Protein 9JM2 (pdb70)

Sequence (134 aa):
MGEFEKRAKELIERAKKLNTPAAKVIEEALKLIEAYKEAKKKGDALQQALLEESLAQAEEMLRRLEHHGEFEKRAKELIERAKKLNTPAAKVIEEALKLIEAYKEAKKKGDALQQALLEESLAQAEEMLRRLEH

Radius of gyration: 14.37 Å; Cα contacts (8 Å, |Δi|>4): 108; chains: 2; bounding box: 39×38×32 Å

Solvent-accessible surface area: 7844 Å² total

Structure (mmCIF, N/CA/C/O backbone):
data_9JM2
#
_entry.id   9JM2
#
_cell.length_a   44.940
_cell.length_b   50.664
_cell.length_c   63.923
_cell.angle_alpha   90.00
_cell.angle_beta   90.00
_cell.angle_gamma   90.00
#
_symmetry.space_group_name_H-M   'P 21 21 21'
#
loop_
_entity.id
_entity.type
_entity.pdbx_description
1 polymer LRO-C2-35
2 water water
#
loop_
_atom_site.group_PDB
_atom_site.id
_atom_site.type_symbol
_atom_site.label_atom_id
_atom_site.label_alt_id
_atom_site.label_comp_id
_atom_site.label_asym_id
_atom_site.label_entity_id
_atom_site.label_seq_id
_atom_site.pdbx_PDB_ins_code
_atom_site.Cartn_x
_atom_site.Cartn_y
_atom_site.Cartn_z
_atom_site.occupancy
_atom_site.B_iso_or_equiv
_atom_site.auth_seq_id
_atom_site.auth_comp_id
_atom_site.auth_asym_id
_atom_site.auth_atom_id
_atom_site.pdbx_PDB_model_num
ATOM 1 N N . MET A 1 1 ? 31.017 -9.820 -5.682 1.00 35.74 1 MET B N 1
ATOM 2 C CA . MET A 1 1 ? 29.656 -9.296 -5.711 1.00 34.65 1 MET B CA 1
ATOM 3 C C . MET A 1 1 ? 28.901 -9.719 -4.452 1.00 34.61 1 MET B C 1
ATOM 4 O O . MET A 1 1 ? 28.978 -10.876 -4.033 1.00 33.83 1 MET B O 1
ATOM 9 N N . GLY A 1 2 ? 28.165 -8.782 -3.856 1.00 32.96 2 GLY B N 1
ATOM 10 C CA . GLY A 1 2 ? 27.419 -9.092 -2.658 1.00 25.42 2 GLY B CA 1
ATOM 11 C C . GLY A 1 2 ? 26.276 -10.051 -2.915 1.00 29.71 2 GLY B C 1
ATOM 12 O O . GLY A 1 2 ? 25.825 -10.268 -4.046 1.00 29.12 2 GLY B O 1
ATOM 13 N N . GLU A 1 3 ? 25.769 -10.614 -1.820 1.00 24.51 3 GLU B N 1
ATOM 14 C CA . GLU A 1 3 ? 24.734 -11.633 -1.940 1.00 30.15 3 GLU B CA 1
ATOM 15 C C . GLU A 1 3 ? 23.383 -11.029 -2.318 1.00 30.43 3 GLU B C 1
ATOM 16 O O . GLU A 1 3 ? 22.598 -11.639 -3.068 1.00 24.35 3 GLU B O 1
ATOM 22 N N . PHE A 1 4 ? 23.143 -9.787 -1.897 1.00 25.39 4 PHE B N 1
ATOM 23 C CA . PHE A 1 4 ? 21.921 -9.095 -2.290 1.00 26.73 4 PHE B CA 1
ATOM 24 C C . PHE A 1 4 ? 21.861 -8.911 -3.798 1.00 19.56 4 PHE B C 1
ATOM 25 O O . PHE A 1 4 ? 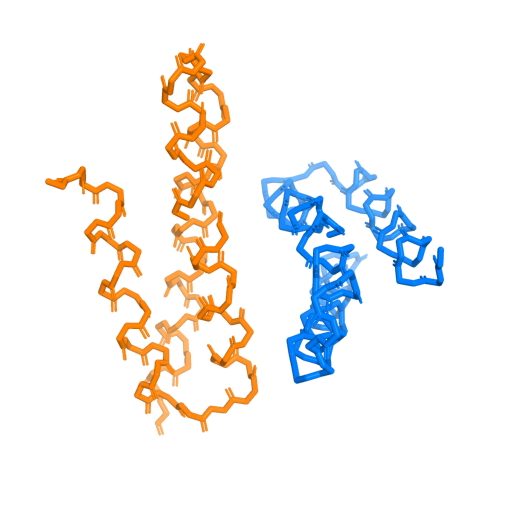20.862 -9.267 -4.436 1.00 21.27 4 PHE B O 1
ATOM 33 N N . GLU A 1 5 ? 22.918 -8.332 -4.377 1.00 22.74 5 GLU B N 1
ATOM 34 C CA . GLU A 1 5 ? 22.968 -8.157 -5.823 1.00 21.48 5 GLU B CA 1
ATOM 35 C C . GLU A 1 5 ? 22.794 -9.487 -6.546 1.00 24.89 5 GLU B C 1
ATOM 36 O O . GLU A 1 5 ? 22.129 -9.541 -7.582 1.00 19.11 5 GLU B O 1
ATOM 42 N N . LYS A 1 6 ? 23.365 -10.578 -6.011 1.00 21.26 6 LYS B N 1
ATOM 43 C CA . LYS A 1 6 ? 23.244 -11.862 -6.702 1.00 25.40 6 LYS B CA 1
ATOM 44 C C . LYS A 1 6 ? 21.788 -12.319 -6.753 1.00 24.33 6 LYS B C 1
ATOM 45 O O . LYS A 1 6 ? 21.312 -12.754 -7.804 1.00 21.94 6 LYS B O 1
ATOM 51 N N . ARG A 1 7 ? 21.080 -12.206 -5.625 1.00 24.64 7 ARG B N 1
ATOM 52 C CA . ARG A 1 7 ? 19.639 -12.467 -5.514 1.00 27.54 7 ARG B CA 1
ATOM 53 C C . ARG A 1 7 ? 18.833 -11.579 -6.478 1.00 23.92 7 ARG B C 1
ATOM 54 O O . ARG A 1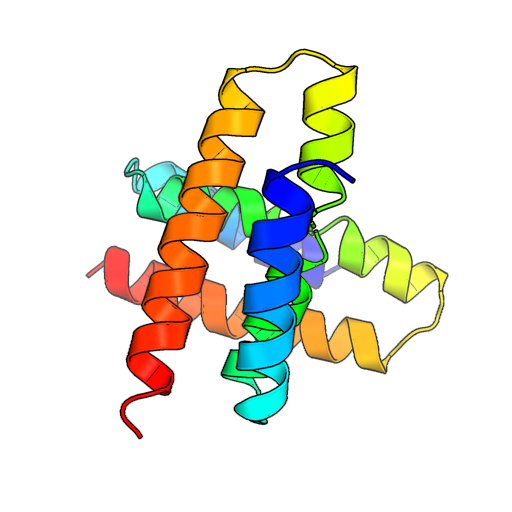 7 ? 17.979 -12.071 -7.239 1.00 21.62 7 ARG B O 1
ATOM 62 N N . ALA A 1 8 ? 19.168 -10.280 -6.540 1.00 19.06 8 ALA B N 1
ATOM 63 C CA . ALA A 1 8 ? 18.451 -9.356 -7.431 1.00 15.96 8 ALA B CA 1
ATOM 64 C C . ALA A 1 8 ? 18.710 -9.669 -8.912 1.00 22.17 8 ALA B C 1
ATOM 65 O O . ALA A 1 8 ? 17.804 -9.570 -9.743 1.00 20.83 8 ALA B O 1
ATOM 67 N N . LYS A 1 9 ? 19.938 -10.065 -9.256 1.00 20.40 9 LYS B N 1
ATOM 68 C CA . LYS A 1 9 ? 20.269 -10.378 -10.639 1.00 25.39 9 LYS B CA 1
ATOM 69 C C . LYS A 1 9 ? 19.532 -11.620 -11.126 1.00 25.94 9 LYS B C 1
ATOM 70 O O . LYS A 1 9 ? 19.031 -11.635 -12.263 1.00 21.68 9 LYS B O 1
ATOM 76 N N . GLU A 1 10 ? 19.446 -12.667 -10.282 1.00 25.35 10 GLU B N 1
ATOM 77 C CA . GLU A 1 10 ? 18.619 -13.825 -10.650 1.00 27.95 10 GLU B CA 1
ATOM 78 C C . GLU A 1 10 ? 17.162 -13.426 -10.863 1.00 27.45 10 GLU B C 1
ATOM 79 O O . GLU A 1 10 ? 16.498 -13.900 -11.804 1.00 24.27 10 GLU B O 1
ATOM 85 N N . LEU A 1 11 ? 16.627 -12.579 -9.979 1.00 23.14 11 LEU B N 1
ATOM 86 C CA . LEU A 1 11 ? 15.243 -12.155 -10.176 1.00 22.07 11 LEU B CA 1
ATOM 87 C C . LEU A 1 11 ? 15.084 -11.332 -11.453 1.00 20.32 11 LEU B C 1
ATOM 88 O O . LEU A 1 11 ? 14.038 -11.412 -12.117 1.00 21.34 11 LEU B O 1
ATOM 93 N N . ILE A 1 12 ? 16.106 -10.546 -11.815 1.00 17.92 12 ILE B N 1
ATOM 94 C CA . ILE A 1 12 ? 16.069 -9.753 -13.043 1.00 21.21 12 ILE B CA 1
ATOM 95 C C . ILE A 1 12 ? 16.031 -10.665 -14.270 1.00 27.46 12 ILE B C 1
ATOM 96 O O . ILE A 1 12 ? 15.311 -10.394 -15.240 1.00 24.41 12 ILE B O 1
ATOM 101 N N . GLU A 1 13 ? 16.799 -11.760 -14.245 1.00 27.76 13 GLU B N 1
ATOM 102 C CA . GLU A 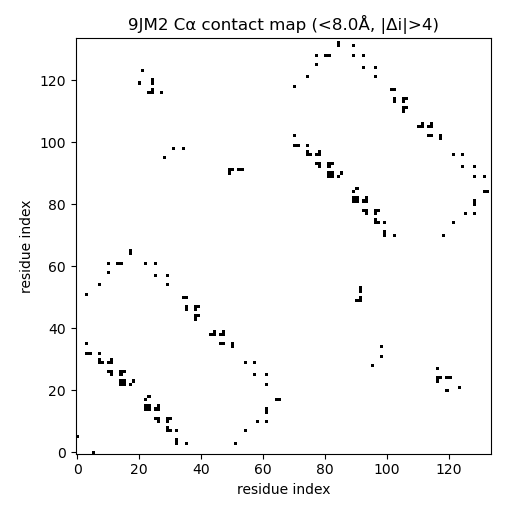1 13 ? 16.766 -12.707 -15.366 1.00 28.41 13 GLU B CA 1
ATOM 103 C C . GLU A 1 13 ? 15.392 -13.367 -15.492 1.00 28.61 13 GLU B C 1
ATOM 104 O O . GLU A 1 13 ? 14.859 -13.535 -16.602 1.00 31.89 13 GLU B O 1
ATOM 110 N N . ARG A 1 14 ? 14.788 -13.739 -14.363 1.00 26.61 14 ARG B N 1
ATOM 111 C CA . ARG A 1 14 ? 13.449 -14.316 -14.453 1.00 32.07 14 ARG B CA 1
ATOM 112 C C . ARG A 1 14 ? 12.435 -13.306 -14.998 1.00 37.15 14 ARG B C 1
ATOM 113 O O . ARG A 1 14 ? 11.613 -13.633 -15.881 1.00 34.53 14 ARG B O 1
ATOM 121 N N . ALA A 1 15 ? 12.519 -12.054 -14.539 1.00 30.11 15 ALA B N 1
ATOM 122 C CA . ALA A 1 15 ? 11.592 -11.044 -15.031 1.00 29.91 15 ALA B CA 1
ATOM 123 C C . ALA A 1 15 ? 11.766 -10.830 -16.528 1.00 28.95 15 ALA B C 1
ATOM 124 O O . ALA A 1 15 ? 10.776 -10.661 -17.251 1.00 32.21 15 ALA B O 1
ATOM 126 N N . LYS A 1 16 ? 13.016 -10.812 -17.008 1.00 28.73 16 LYS B N 1
ATOM 127 C CA . LYS A 1 16 ? 13.238 -10.672 -18.441 1.00 34.51 16 LYS B CA 1
ATOM 128 C C . LYS A 1 16 ? 12.624 -11.837 -19.197 1.00 33.65 16 LYS B C 1
ATOM 129 O O . LYS A 1 16 ? 12.134 -11.663 -20.317 1.00 34.94 16 LYS B O 1
ATOM 135 N N . LYS A 1 17 ? 12.654 -13.032 -18.604 1.00 34.07 17 LYS B N 1
ATOM 136 C CA . LYS A 1 17 ? 12.026 -14.171 -19.262 1.00 39.92 17 LYS B CA 1
ATOM 137 C C . LYS A 1 17 ? 10.514 -13.993 -19.357 1.00 41.91 17 LYS B C 1
ATOM 138 O O . LYS A 1 17 ? 9.897 -14.485 -20.307 1.00 44.15 17 LYS B O 1
ATOM 144 N N . LEU A 1 18 ? 9.903 -13.254 -18.426 1.00 36.78 18 LEU B N 1
ATOM 145 C CA . LEU A 1 18 ? 8.443 -13.161 -18.453 1.00 35.33 18 LEU B CA 1
ATOM 146 C C . LEU A 1 18 ? 7.929 -12.225 -19.552 1.00 43.51 18 LEU B C 1
ATOM 147 O O . LEU A 1 18 ? 6.812 -12.420 -20.051 1.00 39.36 18 LEU B O 1
ATOM 152 N N . ASN A 1 19 ? 8.704 -11.205 -19.920 1.00 43.90 19 ASN B N 1
ATOM 153 C CA . ASN A 1 19 ? 8.419 -10.324 -21.060 1.00 45.60 19 ASN B CA 1
ATOM 154 C C . ASN A 1 19 ? 6.975 -9.813 -21.096 1.00 47.56 19 ASN B C 1
ATOM 155 O O . ASN A 1 19 ? 6.253 -10.025 -22.065 1.00 50.22 19 ASN B O 1
ATOM 160 N N . THR A 1 20 ? 6.587 -9.098 -20.050 1.00 42.62 20 THR B N 1
ATOM 161 C CA . THR A 1 20 ? 5.345 -8.341 -19.961 1.00 37.16 20 THR B CA 1
ATOM 162 C C . THR A 1 20 ? 5.649 -7.064 -19.218 1.00 36.61 20 THR B C 1
ATOM 163 O O . THR A 1 20 ? 6.643 -6.977 -18.483 1.00 35.59 20 THR B O 1
ATOM 167 N N . PRO A 1 21 ? 4.815 -6.019 -19.393 1.00 36.99 21 PRO B N 1
ATOM 168 C CA . PRO A 1 21 ? 5.064 -4.758 -18.667 1.00 32.14 21 PRO B CA 1
ATOM 169 C C . PRO A 1 21 ? 5.152 -4.891 -17.155 1.00 29.21 21 PRO B C 1
ATOM 170 O O . PRO A 1 21 ? 5.924 -4.150 -16.538 1.00 29.65 21 PRO B O 1
ATOM 174 N N . ALA A 1 22 ? 4.402 -5.807 -16.532 1.00 31.33 22 ALA B N 1
ATOM 175 C CA . ALA A 1 22 ? 4.555 -6.007 -15.092 1.00 30.05 22 ALA B CA 1
ATOM 176 C C . ALA A 1 22 ? 5.929 -6.572 -14.765 1.00 29.39 22 ALA B C 1
ATOM 177 O O . ALA A 1 22 ? 6.579 -6.149 -13.798 1.00 29.13 22 ALA B O 1
ATOM 179 N N . ALA A 1 23 ? 6.399 -7.521 -15.572 1.00 26.66 23 ALA B N 1
ATOM 180 C CA . ALA A 1 23 ? 7.732 -8.067 -15.347 1.00 28.60 23 ALA B CA 1
ATOM 181 C C . ALA A 1 23 ? 8.808 -7.023 -15.618 1.00 25.04 23 ALA B C 1
ATOM 182 O O . ALA A 1 23 ? 9.838 -6.991 -14.936 1.00 19.19 23 ALA B O 1
ATOM 184 N N . LYS A 1 24 ? 8.597 -6.181 -16.624 1.00 22.34 24 LYS B N 1
ATOM 185 C CA . LYS A 1 24 ? 9.539 -5.100 -16.887 1.00 25.82 24 LYS B CA 1
ATOM 186 C C . LYS A 1 24 ? 9.561 -4.109 -15.734 1.00 21.27 24 LYS B C 1
ATOM 187 O O . LYS A 1 24 ? 10.615 -3.546 -15.410 1.00 21.22 24 LYS B O 1
ATOM 193 N N . VAL A 1 25 ? 8.395 -3.859 -15.123 1.00 20.18 25 VAL B N 1
ATOM 194 C CA . VAL A 1 25 ? 8.334 -2.966 -13.970 1.00 20.41 25 VAL B CA 1
ATOM 195 C C . VAL A 1 25 ? 9.120 -3.560 -12.809 1.00 19.65 25 VAL B C 1
ATOM 196 O O . VAL A 1 25 ? 9.904 -2.867 -12.142 1.00 17.66 25 VAL B O 1
ATOM 200 N N . ILE A 1 26 ? 8.962 -4.865 -12.586 1.00 20.45 26 ILE B N 1
ATOM 201 C CA . ILE A 1 26 ? 9.691 -5.539 -11.512 1.00 19.32 26 ILE B CA 1
ATOM 202 C C . ILE A 1 26 ? 11.195 -5.522 -11.771 1.00 19.62 26 ILE B C 1
ATOM 203 O O . ILE A 1 26 ? 12.004 -5.340 -10.841 1.00 16.11 26 ILE B O 1
ATOM 208 N N . GLU A 1 27 ? 11.593 -5.735 -13.030 1.00 16.69 27 GLU B N 1
ATOM 209 C CA . GLU A 1 27 ? 13.001 -5.673 -13.414 1.00 17.49 27 GLU B CA 1
ATOM 210 C C . GLU A 1 27 ? 13.596 -4.307 -13.093 1.00 16.68 27 GLU B C 1
ATOM 211 O O . GLU A 1 27 ? 14.720 -4.199 -12.566 1.00 16.64 27 GLU B O 1
ATOM 217 N N . GLU A 1 28 ? 12.872 -3.245 -13.453 1.00 14.81 28 GLU B N 1
ATOM 218 C CA . GLU A 1 28 ? 13.361 -1.904 -13.154 1.00 17.36 28 GLU B CA 1
ATOM 219 C C . GLU A 1 28 ? 13.491 -1.691 -11.651 1.00 16.78 28 GLU B C 1
ATOM 220 O O . GLU A 1 28 ? 14.506 -1.158 -11.179 1.00 18.20 28 GLU B O 1
ATOM 226 N N . ALA A 1 29 ? 12.477 -2.124 -10.884 1.00 14.35 29 ALA B N 1
ATOM 227 C CA . ALA A 1 29 ? 12.527 -1.980 -9.429 1.00 17.86 29 ALA B CA 1
ATOM 228 C C . ALA A 1 29 ? 13.746 -2.692 -8.841 1.00 12.81 29 ALA B C 1
ATOM 229 O O . ALA A 1 29 ? 14.439 -2.144 -7.974 1.00 13.54 29 ALA B O 1
ATOM 231 N N . LEU A 1 30 ? 14.058 -3.882 -9.346 1.00 13.83 30 LEU B N 1
ATOM 232 C CA . LEU A 1 30 ? 15.198 -4.648 -8.839 1.00 14.84 30 LEU B CA 1
ATOM 233 C C . LEU A 1 30 ? 16.518 -3.948 -9.131 1.00 15.21 30 LEU B C 1
ATOM 234 O O . LEU A 1 30 ? 17.418 -3.933 -8.277 1.00 13.13 30 LEU B O 1
ATOM 239 N N . LYS A 1 31 ? 16.666 -3.381 -10.339 1.00 11.84 31 LYS B N 1
ATOM 240 C CA . LYS A 1 31 ? 17.877 -2.602 -10.624 1.00 16.68 31 LYS B CA 1
ATOM 241 C C . LYS A 1 31 ? 18.029 -1.443 -9.642 1.00 15.77 31 LYS B C 1
ATOM 242 O O . LYS A 1 31 ? 19.129 -1.194 -9.102 1.00 15.26 31 LYS B O 1
ATOM 248 N N . LEU A 1 32 ? 16.927 -0.744 -9.369 1.00 14.46 32 LEU B N 1
ATOM 249 C CA . LEU A 1 32 ? 17.011 0.370 -8.411 1.00 13.64 32 LEU B CA 1
ATOM 250 C C . LEU A 1 32 ? 17.342 -0.135 -7.006 1.00 14.48 32 LEU B C 1
ATOM 251 O O . LEU A 1 32 ? 18.064 0.523 -6.246 1.00 18.06 32 LEU B O 1
ATOM 275 N N . ILE A 1 34 ? 19.189 -2.724 -6.221 1.00 10.78 34 ILE B N 1
ATOM 276 C CA . ILE A 1 34 ? 20.635 -3.034 -6.174 1.00 16.80 34 ILE B CA 1
ATOM 277 C C . ILE A 1 34 ? 21.428 -1.778 -5.835 1.00 17.10 34 ILE B C 1
ATOM 278 O O . ILE A 1 34 ? 22.309 -1.794 -4.937 1.00 18.31 34 ILE B O 1
ATOM 283 N N . GLU A 1 35 ? 21.130 -0.681 -6.547 1.00 14.31 35 GLU B N 1
ATOM 284 C CA . GLU A 1 35 ? 21.885 0.545 -6.245 1.00 17.41 35 GLU B CA 1
ATOM 285 C C . GLU A 1 35 ? 21.555 1.099 -4.852 1.00 16.27 35 GLU B C 1
ATOM 286 O O . GLU A 1 35 ? 22.447 1.587 -4.134 1.00 15.70 35 GLU B O 1
ATOM 292 N N . ALA A 1 36 ? 20.274 1.059 -4.462 1.00 13.93 36 ALA B N 1
ATOM 293 C CA . ALA A 1 36 ? 19.888 1.520 -3.133 1.00 15.88 36 ALA B CA 1
ATOM 294 C C . ALA A 1 36 ? 20.595 0.713 -2.047 1.00 19.20 36 ALA B C 1
ATOM 295 O O . ALA A 1 36 ? 20.992 1.258 -1.010 1.00 15.30 36 ALA B O 1
ATOM 297 N N . TYR A 1 37 ? 20.748 -0.588 -2.266 1.00 15.61 37 TYR B N 1
ATOM 298 C CA . TYR A 1 37 ? 21.329 -1.444 -1.244 1.00 16.41 37 TYR B CA 1
ATOM 299 C C . TYR A 1 37 ? 22.819 -1.185 -1.102 1.00 21.16 37 TYR B C 1
ATOM 300 O O . TYR A 1 37 ? 23.356 -1.216 0.015 1.00 18.03 37 TYR B O 1
ATOM 309 N N . LYS A 1 38 ? 23.505 -0.948 -2.226 1.00 18.63 38 LYS B N 1
ATOM 310 C CA . LYS A 1 38 ? 24.908 -0.545 -2.144 1.00 20.38 38 LYS B CA 1
ATOM 311 C C . LYS A 1 38 ? 25.065 0.746 -1.346 1.00 21.60 38 LYS B C 1
ATOM 312 O O . LYS A 1 38 ? 25.973 0.868 -0.504 1.00 23.61 38 LYS B O 1
ATOM 318 N N . GLU A 1 39 ? 24.186 1.723 -1.592 1.00 23.42 39 GLU B N 1
ATOM 319 C CA . GLU A 1 39 ? 24.251 2.973 -0.826 1.00 25.85 39 GLU B CA 1
ATOM 320 C C . GLU A 1 39 ? 23.994 2.735 0.664 1.00 29.23 39 GLU B C 1
ATOM 321 O O . GLU A 1 39 ? 24.716 3.262 1.525 1.00 25.21 39 GLU B O 1
ATOM 327 N N . ALA A 1 40 ? 22.978 1.923 0.984 1.00 21.11 40 ALA B N 1
ATOM 328 C CA . ALA A 1 40 ? 22.649 1.644 2.375 1.00 23.24 40 ALA B CA 1
ATOM 329 C C . ALA A 1 40 ? 23.797 0.942 3.079 1.00 28.28 40 ALA B C 1
ATOM 330 O O . ALA A 1 40 ? 24.105 1.247 4.237 1.00 28.39 40 ALA B O 1
ATOM 332 N N . LYS A 1 41 ? 24.452 0.012 2.379 1.00 23.95 41 LYS B N 1
ATOM 333 C CA . LYS A 1 41 ? 25.604 -0.688 2.925 1.00 28.75 41 LYS B CA 1
ATOM 334 C C . LYS A 1 41 ? 26.722 0.288 3.251 1.00 30.63 41 LYS B C 1
ATOM 335 O O . LYS A 1 41 ? 27.264 0.274 4.361 1.00 34.42 41 LYS B O 1
ATOM 341 N N . LYS A 1 42 ? 27.055 1.172 2.304 1.00 29.97 42 LYS B N 1
ATOM 342 C CA . LYS A 1 42 ? 28.074 2.180 2.584 1.00 34.76 42 LYS B CA 1
ATOM 343 C C . LYS A 1 42 ? 27.727 3.000 3.819 1.00 35.54 42 LYS B C 1
ATOM 344 O O . LYS A 1 42 ? 28.592 3.252 4.661 1.00 34.14 42 LYS B O 1
ATOM 350 N N . LYS A 1 43 ? 26.463 3.414 3.953 1.00 32.68 43 LYS B N 1
ATOM 351 C CA . LYS A 1 43 ? 26.069 4.192 5.122 1.00 35.35 43 LYS B CA 1
ATOM 352 C C . LYS A 1 43 ? 25.962 3.353 6.394 1.00 34.88 43 LYS B C 1
ATOM 353 O O . LYS A 1 43 ? 25.857 3.921 7.487 1.00 29.78 43 LYS B O 1
ATOM 359 N N . GLY A 1 44 ? 25.954 2.030 6.286 1.00 33.85 44 GLY B N 1
ATOM 360 C CA . GLY A 1 44 ? 25.737 1.214 7.464 1.00 32.26 44 GLY B CA 1
ATOM 361 C C . GLY A 1 44 ? 24.326 1.306 7.996 1.00 35.24 44 GLY B C 1
ATOM 362 O O . GLY A 1 44 ? 24.104 1.115 9.196 1.00 32.37 44 GLY B O 1
ATOM 363 N N . ASP A 1 45 ? 23.360 1.594 7.127 1.00 31.00 45 ASP B N 1
ATOM 364 C CA . ASP A 1 45 ? 21.958 1.749 7.508 1.00 25.28 45 ASP B CA 1
ATOM 365 C C . ASP A 1 45 ? 21.349 0.355 7.501 1.00 26.85 45 ASP B C 1
ATOM 366 O O . ASP A 1 45 ? 20.893 -0.144 6.467 1.00 24.25 45 ASP B O 1
ATOM 371 N N . ALA A 1 46 ? 21.352 -0.287 8.674 1.00 22.95 46 ALA B N 1
ATOM 372 C CA . ALA A 1 46 ? 20.815 -1.638 8.783 1.00 28.25 46 ALA B CA 1
ATOM 373 C C . ALA A 1 46 ? 19.317 -1.666 8.506 1.00 23.95 46 ALA B C 1
ATOM 374 O O . ALA A 1 46 ? 18.801 -2.629 7.923 1.00 26.07 46 ALA B O 1
ATOM 376 N N . LEU A 1 47 ? 18.603 -0.621 8.922 1.00 25.03 47 LEU B N 1
ATOM 377 C CA . LEU A 1 47 ? 17.158 -0.593 8.731 1.00 24.98 47 LEU B CA 1
ATOM 378 C C . LEU A 1 47 ? 16.800 -0.528 7.254 1.00 22.89 47 LEU B C 1
ATOM 379 O O . LEU A 1 47 ? 15.885 -1.232 6.802 1.00 20.73 47 LEU B O 1
ATOM 384 N N . GLN A 1 48 ? 17.505 0.315 6.490 1.00 18.58 48 GLN B N 1
ATOM 385 C CA . GLN A 1 48 ? 17.231 0.426 5.057 1.00 21.65 48 GLN B CA 1
ATOM 386 C C . GLN A 1 48 ? 17.631 -0.843 4.316 1.00 17.30 48 GLN B C 1
ATOM 387 O O . GLN A 1 48 ? 16.974 -1.245 3.343 1.00 17.26 48 GLN B O 1
ATOM 393 N N . GLN A 1 49 ? 18.716 -1.480 4.755 1.00 19.48 49 GLN B N 1
ATOM 394 C CA . GLN A 1 49 ? 19.071 -2.787 4.214 1.00 23.27 49 GLN B CA 1
ATOM 395 C C . GLN A 1 49 ? 17.949 -3.790 4.441 1.00 17.72 49 GLN B C 1
ATOM 396 O O . GLN A 1 49 ? 17.609 -4.558 3.541 1.00 15.98 49 GLN B O 1
ATOM 402 N N . ALA A 1 50 ? 17.361 -3.799 5.642 1.00 17.67 50 ALA B N 1
ATOM 403 C CA . ALA A 1 50 ? 16.255 -4.719 5.910 1.00 20.87 50 ALA B CA 1
ATOM 404 C C . ALA A 1 50 ? 15.031 -4.395 5.061 1.00 17.15 50 ALA B C 1
ATOM 405 O O . ALA A 1 50 ? 14.368 -5.302 4.543 1.00 14.83 50 ALA B O 1
ATOM 407 N N . LEU A 1 51 ? 14.699 -3.112 4.928 1.00 13.69 51 LEU B N 1
ATOM 408 C CA . LEU A 1 51 ? 13.597 -2.734 4.048 1.00 17.81 51 LEU B CA 1
ATOM 409 C C . LEU A 1 51 ? 13.835 -3.217 2.619 1.00 15.28 51 LEU B C 1
ATOM 410 O O . LEU A 1 51 ? 12.911 -3.687 1.947 1.00 15.67 51 LEU B O 1
ATOM 415 N N . LEU A 1 52 ? 15.065 -3.084 2.125 1.00 14.87 52 LEU B N 1
ATOM 416 C CA . LEU A 1 52 ? 15.334 -3.501 0.756 1.00 13.83 52 LEU B CA 1
ATOM 417 C C . LEU A 1 52 ? 15.354 -5.020 0.627 1.00 15.99 52 LEU B C 1
ATOM 418 O O . LEU A 1 52 ? 14.948 -5.564 -0.407 1.00 14.29 52 LEU B O 1
ATOM 423 N N . GLU A 1 53 ? 15.792 -5.721 1.676 1.00 16.03 53 GLU B N 1
A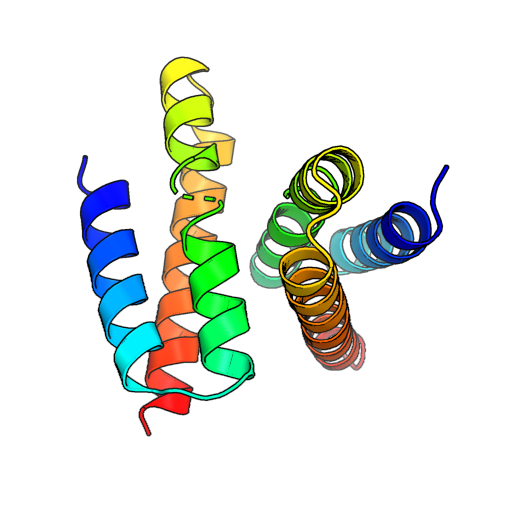TOM 424 C CA . GLU A 1 53 ? 15.733 -7.178 1.672 1.00 17.17 53 GLU B CA 1
ATOM 425 C C . GLU A 1 53 ? 14.283 -7.654 1.623 1.00 19.16 53 GLU B C 1
ATOM 426 O O . GLU A 1 53 ? 13.951 -8.624 0.924 1.00 18.11 53 GLU B O 1
ATOM 432 N N . GLU A 1 54 ? 13.391 -6.952 2.332 1.00 18.02 54 GLU B N 1
ATOM 433 C CA . GLU A 1 54 ? 11.964 -7.276 2.268 1.00 20.07 54 GLU B CA 1
ATOM 434 C C . GLU A 1 54 ? 11.362 -6.939 0.903 1.00 21.24 54 GLU B C 1
ATOM 435 O O . GLU A 1 54 ? 10.478 -7.656 0.411 1.00 17.04 54 GLU B O 1
ATOM 441 N N . SER A 1 55 ? 11.771 -5.811 0.310 1.00 17.64 55 SER B N 1
ATOM 442 C CA . SER A 1 55 ? 11.319 -5.483 -1.034 1.00 14.50 55 SER B CA 1
ATOM 443 C C . SER A 1 55 ? 11.707 -6.581 -2.020 1.00 15.70 55 SER B C 1
ATOM 444 O O . SER A 1 55 ? 10.903 -6.983 -2.863 1.00 19.16 55 SER B O 1
ATOM 447 N N . LEU A 1 56 ? 12.940 -7.070 -1.929 1.00 16.64 56 LEU B N 1
ATOM 448 C CA . LEU A 1 56 ? 13.387 -8.150 -2.800 1.00 19.86 56 LEU B CA 1
ATOM 449 C C . LEU A 1 56 ? 12.555 -9.416 -2.584 1.00 23.49 56 LEU B C 1
ATOM 450 O O . LEU A 1 56 ? 12.141 -10.070 -3.558 1.00 20.87 56 LEU B O 1
ATOM 455 N N . ALA A 1 57 ? 12.253 -9.745 -1.317 1.00 21.16 57 ALA B N 1
ATOM 456 C CA . ALA A 1 57 ? 11.381 -10.883 -1.012 1.00 21.37 57 ALA B CA 1
ATOM 457 C C . ALA A 1 57 ? 10.002 -10.730 -1.657 1.00 23.11 57 ALA B C 1
ATOM 458 O O . ALA A 1 57 ? 9.478 -11.668 -2.281 1.00 26.10 57 ALA B O 1
ATOM 460 N N . GLN A 1 58 ? 9.406 -9.540 -1.550 1.00 20.40 58 GLN B N 1
ATOM 461 C CA . GLN A 1 58 ? 8.070 -9.347 -2.115 1.00 25.42 58 GLN B CA 1
ATOM 462 C C . GLN A 1 58 ? 8.097 -9.317 -3.643 1.00 25.15 58 GLN B C 1
ATOM 463 O O . GLN A 1 58 ? 7.163 -9.802 -4.297 1.00 24.82 58 GLN B O 1
ATOM 469 N N . ALA A 1 59 ? 9.152 -8.751 -4.235 1.00 21.78 59 ALA B N 1
ATOM 470 C CA . ALA A 1 59 ? 9.271 -8.778 -5.689 1.00 21.10 59 ALA B CA 1
ATOM 471 C C . ALA A 1 59 ? 9.373 -10.212 -6.191 1.00 24.95 59 ALA B C 1
ATOM 472 O O . ALA A 1 59 ? 8.767 -10.573 -7.213 1.00 28.96 59 ALA B O 1
ATOM 474 N N . GLU A 1 60 ? 10.144 -11.039 -5.490 1.00 24.70 60 GLU B N 1
ATOM 475 C CA . GLU A 1 60 ? 10.278 -12.434 -5.877 1.00 25.31 60 GLU B CA 1
ATOM 476 C C . GLU A 1 60 ? 8.949 -13.160 -5.782 1.00 29.28 60 GLU B C 1
ATOM 477 O O . GLU A 1 60 ? 8.637 -13.996 -6.633 1.00 34.60 60 GLU B O 1
ATOM 483 N N . GLU A 1 61 ? 8.157 -12.873 -4.747 1.00 27.23 61 GLU B N 1
ATOM 484 C CA . GLU A 1 61 ? 6.848 -13.517 -4.669 1.00 30.19 61 GLU B CA 1
ATOM 485 C C . GLU A 1 61 ? 5.962 -13.113 -5.845 1.00 37.73 61 GLU B C 1
ATOM 486 O O . GLU A 1 61 ? 5.251 -13.951 -6.418 1.00 35.67 61 GLU B O 1
ATOM 492 N N . MET A 1 62 ? 6.003 -11.838 -6.238 1.00 27.98 62 MET B N 1
ATOM 493 C CA . MET A 1 62 ? 5.269 -11.429 -7.435 1.00 33.93 62 MET B CA 1
ATOM 494 C C . MET A 1 62 ? 5.748 -12.187 -8.676 1.00 34.57 62 MET B C 1
ATOM 495 O O . MET A 1 62 ? 4.939 -12.649 -9.495 1.00 40.02 62 MET B O 1
ATOM 500 N N . LEU A 1 63 ? 7.067 -12.294 -8.849 1.00 31.37 63 LEU B N 1
ATOM 501 C CA . LEU A 1 63 ? 7.614 -13.019 -9.996 1.00 30.88 63 LEU B CA 1
ATOM 502 C C . LEU A 1 63 ? 7.158 -14.474 -10.001 1.00 37.78 63 LEU B C 1
ATOM 503 O O . LEU A 1 63 ? 6.735 -15.003 -11.038 1.00 37.04 63 LEU B O 1
ATOM 508 N N . ARG A 1 64 ? 7.235 -15.133 -8.843 1.00 36.13 64 ARG B N 1
ATOM 509 C CA . ARG A 1 64 ? 6.733 -16.497 -8.703 1.00 39.81 64 ARG B CA 1
ATOM 510 C C . ARG A 1 64 ? 5.289 -16.588 -9.172 1.00 44.21 64 ARG B C 1
ATOM 511 O O . ARG A 1 64 ? 4.937 -17.461 -9.971 1.00 40.69 64 ARG B O 1
ATOM 519 N N . ARG A 1 65 ? 4.443 -15.673 -8.690 1.00 42.44 65 ARG B N 1
ATOM 520 C CA . ARG A 1 65 ? 3.043 -15.644 -9.100 1.00 40.48 65 ARG B CA 1
ATOM 521 C C . ARG A 1 65 ? 2.911 -15.601 -10.615 1.00 44.66 65 ARG B C 1
ATOM 522 O O . ARG A 1 65 ? 2.106 -16.331 -11.208 1.00 45.27 65 ARG B O 1
ATOM 530 N N . LEU A 1 66 ? 3.669 -14.718 -11.259 1.00 40.72 66 LEU B N 1
ATOM 531 C CA . LEU A 1 66 ? 3.612 -14.667 -12.717 1.00 39.64 66 LEU B CA 1
ATOM 532 C C . LEU A 1 66 ? 4.109 -15.965 -13.350 1.00 44.05 66 LEU B C 1
ATOM 533 O O . LEU A 1 66 ? 3.633 -16.357 -14.423 1.00 43.41 66 LEU B O 1
ATOM 538 N N . GLU A 1 67 ? 5.143 -16.565 -12.787 1.00 43.91 67 GLU B N 1
ATOM 539 C CA . GLU A 1 67 ? 5.765 -17.720 -13.420 1.00 42.96 67 GLU B CA 1
ATOM 540 C C . GLU A 1 67 ? 4.910 -18.994 -13.447 1.00 49.67 67 GLU B C 1
ATOM 541 O O . GLU A 1 67 ? 5.269 -19.951 -14.125 1.00 49.83 67 GLU B O 1
ATOM 547 N N . HIS A 1 68 ? 3.782 -19.009 -12.755 1.00 48.84 68 HIS B N 1
ATOM 548 C CA . HIS A 1 68 ? 2.896 -20.139 -12.850 1.00 52.16 68 HIS B CA 1
ATOM 549 C C . HIS A 1 68 ? 1.941 -19.790 -13.963 1.00 53.96 68 HIS B C 1
ATOM 550 O O . HIS A 1 68 ? 0.734 -19.897 -13.807 1.00 58.44 68 HIS B O 1
ATOM 552 N N . HIS A 1 69 ? 2.473 -19.336 -15.084 1.00 51.58 69 HIS B N 1
ATOM 553 C CA . HIS A 1 69 ? 1.646 -19.045 -16.240 1.00 48.62 69 HIS B CA 1
ATOM 554 C C . HIS A 1 69 ? 2.320 -19.645 -17.466 1.00 44.51 69 HIS B C 1
ATOM 555 O O . HIS A 1 69 ? 1.837 -19.501 -18.580 1.00 45.97 69 HIS B O 1
ATOM 558 N N . GLY B 1 2 ? 7.664 18.379 -11.433 1.00 42.69 2 GLY A N 1
ATOM 559 C CA . GLY B 1 2 ? 6.823 17.760 -12.427 1.00 39.06 2 GLY A CA 1
ATOM 560 C C . GLY B 1 2 ? 5.709 16.947 -11.875 1.00 36.15 2 GLY A C 1
ATOM 561 O O . GLY B 1 2 ? 5.729 16.593 -10.725 1.00 36.72 2 GLY A O 1
ATOM 562 N N . GLU B 1 3 ? 4.750 16.625 -12.716 1.00 45.00 3 GLU A N 1
ATOM 563 C CA . GLU B 1 3 ? 3.614 15.828 -12.293 1.00 34.79 3 GLU A CA 1
ATOM 564 C C . GLU B 1 3 ? 3.982 14.447 -11.762 1.00 42.27 3 GLU A C 1
ATOM 565 O O . GLU B 1 3 ? 3.325 13.937 -10.874 1.00 46.72 3 GLU A O 1
ATOM 567 N N . PHE B 1 4 ? 5.01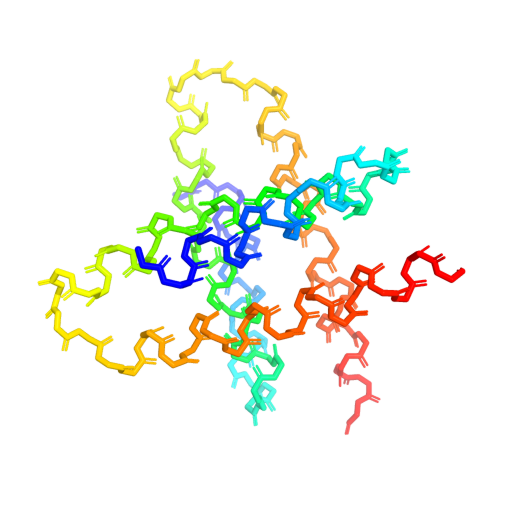1 13.837 -12.333 1.00 33.34 4 PHE A N 1
ATOM 568 C CA . PHE B 1 4 ? 5.447 12.547 -11.841 1.00 33.03 4 PHE A CA 1
ATOM 569 C C . PHE B 1 4 ? 5.776 12.650 -10.367 1.00 29.10 4 PHE A C 1
ATOM 570 O O . PHE B 1 4 ? 5.241 11.917 -9.557 1.00 29.07 4 PHE A O 1
ATOM 578 N N . GLU B 1 5 ? 6.656 13.567 -10.036 1.00 30.01 5 GLU A N 1
ATOM 579 C CA . GLU B 1 5 ? 7.093 13.638 -8.643 1.00 28.18 5 GLU A CA 1
ATOM 580 C C . GLU B 1 5 ? 5.911 13.911 -7.726 1.00 30.66 5 GLU A C 1
ATOM 581 O O . GLU B 1 5 ? 5.802 13.328 -6.642 1.00 30.06 5 GLU A O 1
ATOM 587 N N . LYS B 1 6 ? 4.994 14.767 -8.162 1.00 34.81 6 LYS A N 1
ATOM 588 C CA . LYS B 1 6 ? 3.865 15.119 -7.310 1.00 32.74 6 LYS A CA 1
ATOM 589 C C . LYS B 1 6 ? 2.898 13.952 -7.158 1.00 28.20 6 LYS A C 1
ATOM 590 O O . LYS B 1 6 ? 2.435 13.669 -6.044 1.00 28.73 6 LYS A O 1
ATOM 596 N N . ARG B 1 7 ? 2.573 13.263 -8.261 1.00 32.78 7 ARG A N 1
ATOM 597 C CA . ARG B 1 7 ? 1.719 12.084 -8.150 1.00 30.73 7 ARG A CA 1
ATOM 598 C C . ARG B 1 7 ? 2.378 11.012 -7.292 1.00 30.81 7 ARG A C 1
ATOM 599 O O . ARG B 1 7 ? 1.721 10.368 -6.460 1.00 32.49 7 ARG A O 1
ATOM 607 N N . ALA B 1 8 ? 3.683 10.811 -7.475 1.00 30.97 8 ALA A N 1
ATOM 608 C CA . ALA B 1 8 ? 4.401 9.822 -6.683 1.00 30.08 8 ALA A CA 1
ATOM 609 C C . ALA B 1 8 ? 4.385 10.195 -5.205 1.00 27.35 8 ALA A C 1
ATOM 610 O O . ALA B 1 8 ? 4.260 9.317 -4.343 1.00 26.48 8 ALA A O 1
ATOM 612 N N . LYS B 1 9 ? 4.466 11.492 -4.892 1.00 28.04 9 LYS A N 1
ATOM 613 C CA . LYS B 1 9 ? 4.403 11.927 -3.497 1.00 28.05 9 LYS A CA 1
ATOM 614 C C . LYS B 1 9 ? 3.012 11.729 -2.906 1.00 29.71 9 LYS A C 1
ATOM 615 O O . LYS B 1 9 ? 2.872 11.356 -1.735 1.00 31.78 9 LYS A O 1
ATOM 621 N N . GLU B 1 10 ? 1.969 11.990 -3.689 1.00 34.33 10 GLU A N 1
ATOM 622 C CA . GLU B 1 10 ? 0.625 11.645 -3.238 1.00 37.08 10 GLU A CA 1
ATOM 623 C C . GLU B 1 10 ? 0.525 10.158 -2.918 1.00 31.10 10 GLU A C 1
ATOM 624 O O . GLU B 1 10 ? -0.039 9.764 -1.886 1.00 35.19 10 GLU A O 1
ATOM 630 N N . LEU B 1 11 ? 1.099 9.320 -3.780 1.00 30.59 11 LEU A N 1
ATOM 631 C CA . LEU B 1 11 ? 1.088 7.883 -3.525 1.00 31.36 11 LEU A CA 1
ATOM 632 C C . LEU B 1 11 ? 1.881 7.542 -2.266 1.00 26.15 11 LEU A C 1
ATOM 633 O O . LEU B 1 11 ? 1.518 6.631 -1.517 1.00 31.04 11 LEU A O 1
ATOM 638 N N . ILE B 1 12 ? 2.971 8.265 -2.020 1.00 29.31 12 ILE A N 1
ATOM 639 C CA . ILE B 1 12 ? 3.774 8.028 -0.827 1.00 26.63 12 ILE A CA 1
ATOM 640 C C . ILE B 1 12 ? 2.973 8.371 0.422 1.00 34.21 12 ILE A C 1
ATOM 641 O O . ILE B 1 12 ? 3.062 7.684 1.445 1.00 32.31 12 ILE A O 1
ATOM 646 N N . GLU B 1 13 ? 2.191 9.444 0.366 1.00 35.32 13 GLU A N 1
ATOM 647 C CA . GLU B 1 13 ? 1.357 9.785 1.518 1.00 34.89 13 GLU A CA 1
ATOM 648 C C . GLU B 1 13 ? 0.291 8.722 1.754 1.00 33.08 13 GLU A C 1
ATOM 649 O O . GLU B 1 13 ? 0.051 8.309 2.899 1.00 36.07 13 GLU A O 1
ATOM 655 N N . ARG B 1 14 ? -0.308 8.221 0.670 1.00 34.14 14 ARG A N 1
ATOM 656 C CA . ARG B 1 14 ? -1.274 7.134 0.799 1.00 31.93 14 ARG A CA 1
ATOM 657 C C . ARG B 1 14 ? -0.630 5.889 1.401 1.00 37.38 14 ARG A C 1
ATOM 658 O O . ARG B 1 14 ? -1.237 5.215 2.238 1.00 37.45 14 ARG A O 1
ATOM 666 N N . ALA B 1 15 ? 0.598 5.560 0.984 1.00 34.76 15 ALA A N 1
ATOM 667 C CA . ALA B 1 15 ? 1.287 4.407 1.562 1.00 36.93 15 ALA A CA 1
ATOM 668 C C . ALA B 1 15 ? 1.605 4.635 3.036 1.00 35.88 15 ALA A C 1
ATOM 669 O O . ALA B 1 15 ? 1.490 3.712 3.852 1.00 34.03 15 ALA A O 1
ATOM 671 N N . LYS B 1 16 ? 2.021 5.856 3.386 1.00 39.48 16 LYS A N 1
ATOM 672 C CA . LYS B 1 16 ? 2.342 6.178 4.773 1.00 41.73 16 LYS A CA 1
ATOM 673 C C . LYS B 1 16 ? 1.132 5.988 5.675 1.00 39.23 16 LYS A C 1
ATOM 674 O O . LYS B 1 16 ? 1.265 5.535 6.816 1.00 42.88 16 LYS A O 1
ATOM 680 N N . LYS B 1 17 ? -0.061 6.308 5.170 1.00 42.73 17 LYS A N 1
ATOM 681 C CA . LYS B 1 17 ? -1.262 6.131 5.984 1.00 43.52 17 LYS A CA 1
ATOM 682 C C . LYS B 1 17 ? -1.567 4.666 6.284 1.00 45.01 17 LYS A C 1
ATOM 683 O O . LYS B 1 17 ? -2.232 4.379 7.286 1.00 43.65 17 LYS A O 1
ATOM 689 N N . LEU B 1 18 ? -1.100 3.738 5.448 1.00 43.70 18 LEU A N 1
ATOM 690 C CA . LEU B 1 18 ? -1.461 2.332 5.596 1.00 39.34 18 LEU A CA 1
ATOM 691 C C . LEU B 1 18 ? -0.681 1.623 6.697 1.00 43.27 18 LEU A C 1
ATOM 692 O O . LEU B 1 18 ? -1.211 0.695 7.322 1.00 43.63 18 LEU A O 1
ATOM 697 N N . ASN B 1 19 ? 0.563 2.028 6.943 1.00 44.37 19 ASN A N 1
ATOM 698 C CA . ASN B 1 19 ? 1.366 1.516 8.053 1.00 41.98 19 ASN A CA 1
ATOM 699 C C . ASN B 1 19 ? 1.381 -0.016 8.107 1.00 37.94 19 ASN A C 1
ATOM 700 O O . ASN B 1 19 ? 0.930 -0.634 9.074 1.00 44.20 19 ASN A O 1
ATOM 705 N N . THR B 1 20 ? 1.885 -0.628 7.040 1.00 35.35 20 THR A N 1
ATOM 706 C CA . THR B 1 20 ? 2.144 -2.059 6.976 1.00 32.33 20 THR A CA 1
ATOM 707 C C . THR B 1 20 ? 3.441 -2.291 6.208 1.00 32.50 20 THR A C 1
ATOM 708 O O . THR B 1 20 ? 3.881 -1.418 5.457 1.00 31.46 20 THR A O 1
ATOM 712 N N . PRO B 1 21 ? 4.076 -3.452 6.389 1.00 27.29 21 PRO A N 1
ATOM 713 C CA . PRO B 1 21 ? 5.323 -3.710 5.644 1.00 30.80 21 PRO A CA 1
ATOM 714 C C . PRO B 1 21 ? 5.174 -3.614 4.135 1.00 27.17 21 PRO A C 1
ATOM 715 O O . PRO B 1 21 ? 6.074 -3.101 3.460 1.00 22.71 21 PRO A O 1
ATOM 719 N N . ALA B 1 22 ? 4.049 -4.079 3.583 1.00 30.76 22 ALA A N 1
ATOM 720 C CA . ALA B 1 22 ? 3.843 -3.996 2.141 1.00 25.72 22 ALA A CA 1
ATOM 721 C C . ALA B 1 22 ? 3.754 -2.547 1.675 1.00 24.98 22 ALA A C 1
ATOM 722 O O . ALA B 1 22 ? 4.269 -2.191 0.599 1.00 24.51 22 ALA A O 1
ATOM 724 N N . ALA B 1 23 ? 3.094 -1.701 2.473 1.00 22.19 23 ALA A N 1
ATOM 725 C CA . ALA B 1 23 ? 3.005 -0.281 2.163 1.00 24.51 23 ALA A CA 1
ATOM 726 C C . ALA B 1 23 ? 4.356 0.413 2.323 1.00 21.99 23 ALA A C 1
ATOM 727 O O . ALA B 1 23 ? 4.663 1.336 1.565 1.00 18.28 23 ALA A O 1
ATOM 729 N N . LYS B 1 24 ? 5.168 0.001 3.313 1.00 21.43 24 LYS A N 1
ATOM 730 C CA . LYS B 1 24 ? 6.529 0.541 3.421 1.00 22.92 24 LYS A CA 1
ATOM 731 C C . LYS B 1 24 ? 7.368 0.171 2.198 1.00 19.13 24 LYS A C 1
ATOM 732 O O . LYS B 1 24 ? 8.181 0.975 1.713 1.00 18.19 24 LYS A O 1
ATOM 738 N N . VAL B 1 25 ? 7.198 -1.056 1.702 1.00 20.01 25 VAL A N 1
ATOM 739 C CA . VAL B 1 25 ? 7.928 -1.487 0.514 1.00 18.86 25 VAL A CA 1
ATOM 740 C C . VAL B 1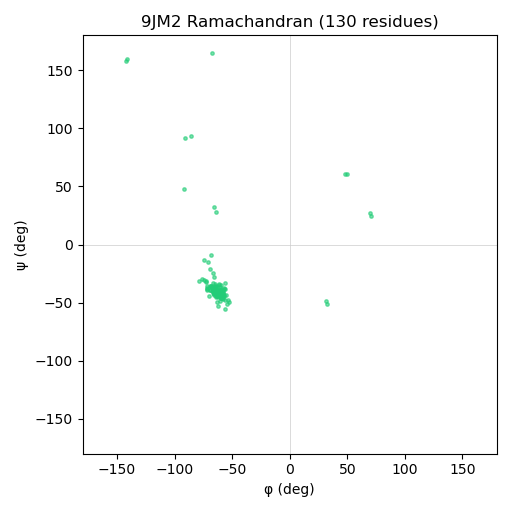 25 ? 7.535 -0.629 -0.685 1.00 20.62 25 VAL A C 1
ATOM 741 O O . VAL B 1 25 ? 8.395 -0.174 -1.455 1.00 17.68 25 VAL A O 1
ATOM 745 N N . ILE B 1 26 ? 6.233 -0.370 -0.844 1.00 22.04 26 ILE A N 1
ATOM 746 C CA . ILE B 1 26 ? 5.774 0.463 -1.959 1.00 18.16 26 ILE A CA 1
ATOM 747 C C . ILE B 1 26 ? 6.264 1.900 -1.806 1.00 17.25 26 ILE A C 1
ATOM 748 O O . ILE B 1 26 ? 6.659 2.546 -2.786 1.00 17.53 26 ILE A O 1
ATOM 753 N N . GLU B 1 27 ? 6.241 2.427 -0.579 1.00 17.93 27 GLU A N 1
ATOM 754 C CA . GLU B 1 27 ? 6.743 3.777 -0.338 1.00 19.16 27 GLU A CA 1
ATOM 755 C C . GLU B 1 27 ? 8.197 3.913 -0.771 1.00 15.85 27 GLU A C 1
ATOM 756 O O . GLU B 1 27 ? 8.568 4.884 -1.443 1.00 19.22 27 GLU A O 1
ATOM 762 N N . GLU B 1 28 ? 9.040 2.949 -0.378 1.00 18.94 28 GLU A N 1
ATOM 763 C CA . GLU B 1 28 ? 10.457 2.984 -0.747 1.00 19.00 28 GLU A CA 1
ATOM 764 C C . GLU B 1 28 ? 10.645 2.922 -2.259 1.00 18.40 28 GLU A C 1
ATOM 765 O O . GLU B 1 28 ? 11.453 3.675 -2.831 1.00 14.41 28 GLU A O 1
ATOM 771 N N . ALA B 1 29 ? 9.912 2.021 -2.923 1.00 17.20 29 ALA A N 1
ATOM 772 C CA . ALA B 1 29 ? 9.997 1.956 -4.381 1.00 15.75 29 ALA A CA 1
ATOM 773 C C . ALA B 1 29 ? 9.634 3.296 -5.007 1.00 13.34 29 ALA A C 1
ATOM 774 O O . ALA B 1 29 ? 10.271 3.741 -5.968 1.00 15.09 29 ALA A O 1
ATOM 776 N N . LEU B 1 30 ? 8.614 3.961 -4.465 1.00 15.29 30 LEU A N 1
ATOM 777 C CA . LEU B 1 30 ? 8.178 5.240 -5.026 1.00 16.93 30 LEU A CA 1
ATOM 778 C C . LEU B 1 30 ? 9.236 6.326 -4.863 1.00 15.89 30 LEU A C 1
ATOM 779 O O . LEU B 1 30 ? 9.431 7.149 -5.772 1.00 14.65 30 LEU A O 1
ATOM 784 N N . LYS B 1 31 ? 9.904 6.373 -3.699 1.00 14.86 31 LYS A N 1
ATOM 785 C CA . LYS B 1 31 ? 11.020 7.317 -3.525 1.00 17.29 31 LYS A CA 1
ATOM 786 C C . LYS B 1 31 ? 12.119 7.074 -4.569 1.00 17.47 31 LYS A C 1
ATOM 787 O O . LYS B 1 31 ? 12.646 8.022 -5.202 1.00 18.92 31 LYS A O 1
ATOM 793 N N . LEU B 1 32 ? 12.436 5.799 -4.804 1.00 16.93 32 LEU A N 1
ATOM 794 C CA . LEU B 1 32 ? 13.449 5.443 -5.792 1.00 12.66 32 LEU A CA 1
ATOM 795 C C . LEU B 1 32 ? 13.024 5.861 -7.207 1.00 15.86 32 LEU A C 1
ATOM 796 O O . LEU B 1 32 ? 13.846 6.319 -8.008 1.00 15.18 32 LEU A O 1
ATOM 820 N N . ILE B 1 34 ? 11.046 8.329 -7.994 1.00 14.91 34 ILE A N 1
ATOM 821 C CA . ILE B 1 34 ? 11.164 9.788 -8.100 1.00 21.26 34 ILE A CA 1
ATOM 822 C C . ILE B 1 34 ? 12.573 10.158 -8.552 1.00 19.90 34 ILE A C 1
ATOM 823 O O . ILE B 1 34 ? 12.771 10.912 -9.542 1.00 18.86 34 ILE A O 1
ATOM 828 N N . GLU B 1 35 ? 13.567 9.607 -7.846 1.00 18.12 35 GLU A N 1
ATOM 829 C CA . GLU B 1 35 ? 14.941 9.947 -8.221 1.00 19.18 35 GLU A CA 1
ATOM 830 C C . GLU B 1 35 ? 15.278 9.425 -9.621 1.00 19.57 35 GLU A C 1
ATOM 831 O O . GLU B 1 35 ? 15.914 10.132 -10.432 1.00 18.49 35 GLU A O 1
ATOM 837 N N . ALA B 1 36 ? 14.830 8.201 -9.933 1.00 13.37 36 ALA A N 1
ATOM 838 C CA . ALA B 1 36 ? 15.084 7.601 -11.248 1.00 18.16 36 ALA A CA 1
ATOM 839 C C . ALA B 1 36 ? 14.475 8.424 -12.373 1.00 17.22 36 ALA A C 1
ATOM 840 O O . ALA B 1 36 ? 15.072 8.560 -13.447 1.00 17.50 36 ALA A O 1
ATOM 842 N N . TYR B 1 37 ? 13.277 8.959 -12.147 1.00 15.58 37 TYR A N 1
ATOM 843 C CA . TYR B 1 37 ? 12.577 9.708 -13.185 1.00 20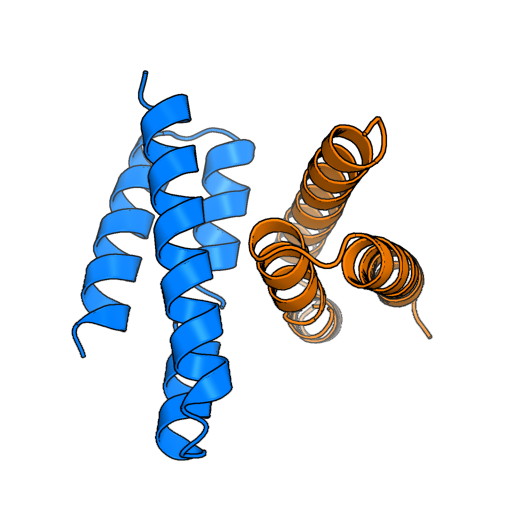.60 37 TYR A CA 1
ATOM 844 C C . TYR B 1 37 ? 13.248 11.055 -13.424 1.00 24.44 37 TYR A C 1
ATOM 845 O O . TYR B 1 37 ? 13.362 11.507 -14.573 1.00 24.86 37 TYR A O 1
ATOM 854 N N . LYS B 1 38 ? 13.708 11.711 -12.355 1.00 22.22 38 LYS A N 1
ATOM 855 C CA . LYS B 1 38 ? 14.490 12.924 -12.568 1.00 25.19 38 LYS A CA 1
ATOM 856 C C . LYS B 1 38 ? 15.729 12.632 -13.403 1.00 25.26 38 LYS A C 1
ATOM 857 O O . LYS B 1 38 ? 16.039 13.370 -14.354 1.00 27.33 38 LYS A O 1
ATOM 863 N N . GLU B 1 39 ? 16.442 11.547 -13.078 1.00 20.62 39 GLU A N 1
ATOM 864 C CA . GLU B 1 39 ? 17.632 11.217 -13.850 1.00 25.71 39 GLU A CA 1
ATOM 865 C C . GLU B 1 39 ? 17.286 10.933 -15.313 1.00 25.78 39 GLU A C 1
ATOM 866 O O . GLU B 1 39 ? 17.989 11.388 -16.216 1.00 26.31 39 GLU A O 1
ATOM 872 N N . ALA B 1 40 ? 16.204 10.191 -15.568 1.00 22.31 40 ALA A N 1
ATOM 873 C CA . ALA B 1 40 ? 15.845 9.871 -16.951 1.00 23.98 40 ALA A CA 1
ATOM 874 C C . ALA B 1 40 ? 15.466 11.127 -17.745 1.00 25.91 40 ALA A C 1
ATOM 875 O O . ALA B 1 40 ? 15.753 11.216 -18.946 1.00 25.60 40 ALA A O 1
ATOM 877 N N . LYS B 1 41 ? 14.770 12.075 -17.106 1.00 25.46 41 LYS A N 1
ATOM 878 C CA . LYS B 1 41 ? 14.429 13.338 -17.759 1.00 26.62 41 LYS A CA 1
ATOM 879 C C . LYS B 1 41 ? 15.687 14.125 -18.104 1.00 30.36 41 LYS A C 1
ATOM 880 O O . LYS B 1 41 ? 15.844 14.607 -19.230 1.00 28.56 41 LYS A O 1
ATOM 886 N N . LYS B 1 42 ? 16.593 14.282 -17.134 1.00 28.43 42 LYS A N 1
ATOM 887 C CA . LYS B 1 42 ? 17.886 14.892 -17.433 1.00 28.48 42 LYS A CA 1
ATOM 888 C C . LYS B 1 42 ? 18.620 14.119 -18.535 1.00 30.75 42 LYS A C 1
ATOM 889 O O . LYS B 1 42 ? 19.315 14.719 -19.371 1.00 29.21 42 LYS A O 1
ATOM 895 N N . LYS B 1 43 ? 18.499 12.786 -18.538 1.00 30.13 43 LYS A N 1
ATOM 896 C CA . LYS B 1 43 ? 19.120 11.918 -19.550 1.00 27.46 43 LYS A CA 1
ATOM 897 C C . LYS B 1 43 ? 18.493 12.065 -20.952 1.00 31.61 43 LYS A C 1
ATOM 898 O O . LYS B 1 43 ? 19.122 11.745 -21.981 1.00 24.97 43 LYS A O 1
ATOM 904 N N . GLY B 1 44 ? 17.271 12.567 -21.010 1.00 26.98 44 GLY A N 1
ATOM 905 C CA . GLY B 1 44 ? 16.502 12.521 -22.227 1.00 31.05 44 GLY A CA 1
ATOM 906 C C . GLY B 1 44 ? 16.043 11.127 -22.595 1.00 31.92 44 GLY A C 1
ATOM 907 O O . GLY B 1 44 ? 15.765 10.874 -23.772 1.00 28.08 44 GLY A O 1
ATOM 908 N N . ASP B 1 45 ? 15.928 10.219 -21.613 1.00 24.51 45 ASP A N 1
ATOM 909 C CA . ASP B 1 45 ? 15.507 8.834 -21.850 1.00 27.40 45 ASP A CA 1
ATOM 910 C C . ASP B 1 45 ? 13.995 8.716 -21.707 1.00 24.66 45 ASP A C 1
ATOM 911 O O . ASP B 1 45 ? 13.469 8.437 -20.624 1.00 21.12 45 ASP A O 1
ATOM 916 N N . ALA B 1 46 ? 13.292 8.880 -22.831 1.00 19.87 46 ALA A N 1
ATOM 917 C CA . ALA B 1 46 ? 11.841 8.769 -22.816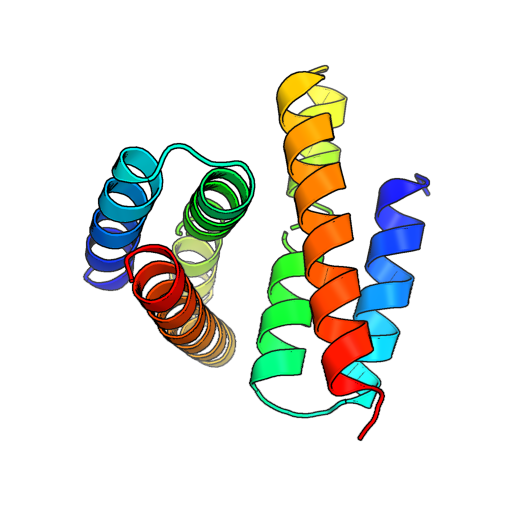 1.00 24.49 46 ALA A CA 1
ATOM 918 C C . ALA B 1 46 ? 11.393 7.349 -22.511 1.00 19.10 46 ALA A C 1
ATOM 919 O O . ALA B 1 46 ? 10.346 7.155 -21.886 1.00 21.45 46 ALA A O 1
ATOM 921 N N . LEU B 1 47 ? 12.153 6.347 -22.951 1.00 19.36 47 LEU A N 1
ATOM 922 C CA . LEU B 1 47 ? 11.747 4.970 -22.688 1.00 19.46 47 LEU A CA 1
ATOM 923 C C . LEU B 1 47 ? 11.747 4.687 -21.190 1.00 20.62 47 LEU A C 1
ATOM 924 O O . LEU B 1 47 ? 10.802 4.093 -20.658 1.00 16.57 47 LEU A O 1
ATOM 929 N N . GLN B 1 48 ? 12.787 5.131 -20.490 1.00 18.04 48 GLN A N 1
ATOM 930 C CA . GLN B 1 48 ? 12.838 4.917 -19.053 1.00 19.22 48 GLN A CA 1
ATOM 931 C C . GLN B 1 48 ? 11.772 5.744 -18.345 1.00 19.07 48 GLN A C 1
ATOM 932 O O . GLN B 1 48 ? 11.171 5.288 -17.369 1.00 16.79 48 GLN A O 1
ATOM 938 N N . GLN B 1 49 ? 11.486 6.948 -18.841 1.00 19.25 49 GLN A N 1
ATOM 939 C CA . GLN B 1 49 ? 10.386 7.720 -18.260 1.00 22.18 49 GLN A CA 1
ATOM 940 C C . GLN B 1 49 ? 9.059 6.970 -18.369 1.00 17.35 49 GLN A C 1
ATOM 941 O O . GLN B 1 49 ? 8.279 6.908 -17.412 1.00 19.80 49 GLN A O 1
ATOM 947 N N . ALA B 1 50 ? 8.791 6.389 -19.540 1.00 19.09 50 ALA A N 1
ATOM 948 C CA . ALA B 1 50 ? 7.560 5.634 -19.755 1.00 22.24 50 ALA A CA 1
ATOM 949 C C . ALA B 1 50 ? 7.509 4.385 -18.887 1.00 16.73 50 ALA A C 1
ATOM 950 O O . ALA B 1 50 ? 6.450 4.023 -18.353 1.00 19.20 50 ALA A O 1
ATOM 952 N N . LEU B 1 51 ? 8.640 3.694 -18.767 1.00 18.23 51 LEU A N 1
ATOM 953 C CA . LEU B 1 51 ? 8.721 2.565 -17.854 1.00 18.77 51 LEU A CA 1
ATOM 954 C C . LEU B 1 51 ? 8.391 2.996 -16.427 1.00 16.33 51 LEU A C 1
ATOM 955 O O . LEU B 1 51 ? 7.655 2.301 -15.718 1.00 17.12 51 LEU A O 1
ATOM 960 N N . LEU B 1 52 ? 8.897 4.162 -15.994 1.00 17.56 52 LEU A N 1
ATOM 961 C CA . LEU B 1 52 ? 8.643 4.596 -14.615 1.00 16.94 52 LEU A CA 1
ATOM 962 C C . LEU B 1 52 ? 7.196 5.042 -14.429 1.00 18.35 52 LEU A C 1
ATOM 963 O O . LEU B 1 52 ? 6.630 4.877 -13.343 1.00 18.18 52 LEU A O 1
ATOM 968 N N . GLU B 1 53 ? 6.582 5.589 -15.479 1.00 18.23 53 GLU A N 1
ATOM 969 C CA . GLU B 1 53 ? 5.162 5.917 -15.431 1.00 21.76 53 GLU A CA 1
ATOM 970 C C . GLU B 1 53 ? 4.322 4.661 -15.269 1.00 19.49 53 GLU A C 1
ATOM 971 O O . GLU B 1 53 ? 3.342 4.648 -14.512 1.00 21.06 53 GLU A O 1
ATOM 977 N N . GLU B 1 54 ? 4.698 3.586 -15.968 1.00 21.89 54 GLU A N 1
ATOM 978 C CA . GLU B 1 54 ? 3.987 2.323 -15.788 1.00 19.03 54 GLU A CA 1
ATOM 979 C C . GLU B 1 54 ? 4.208 1.761 -14.386 1.00 22.53 54 GLU A C 1
ATOM 980 O O . GLU B 1 54 ? 3.280 1.201 -13.777 1.00 23.62 54 GLU A O 1
ATOM 986 N N . SER B 1 55 ? 5.432 1.893 -13.860 1.00 18.68 55 SER A N 1
ATOM 987 C CA . SER B 1 55 ? 5.678 1.506 -12.471 1.00 20.12 55 SER A CA 1
ATOM 988 C C . SER B 1 55 ? 4.749 2.269 -11.534 1.00 20.46 55 SER A C 1
ATOM 989 O O . SER B 1 55 ? 4.174 1.689 -10.607 1.00 24.21 55 SER A O 1
ATOM 992 N N . LEU B 1 56 ? 4.594 3.572 -11.764 1.00 22.85 56 LEU A N 1
ATOM 993 C CA . LEU B 1 56 ? 3.717 4.378 -10.914 1.00 23.96 56 LEU A CA 1
ATOM 994 C C . LEU B 1 56 ? 2.279 3.884 -10.977 1.00 26.36 56 LEU A C 1
ATOM 995 O O . LEU B 1 56 ? 1.604 3.758 -9.942 1.00 24.89 56 LEU A O 1
ATOM 1000 N N . ALA B 1 57 ? 1.804 3.568 -12.185 1.00 27.60 57 ALA A N 1
ATOM 1001 C CA . ALA B 1 57 ? 0.454 3.034 -12.338 1.00 26.21 57 ALA A CA 1
ATOM 1002 C C . ALA B 1 57 ? 0.274 1.737 -11.556 1.00 26.65 57 ALA A C 1
ATOM 1003 O O . ALA B 1 57 ? -0.743 1.547 -10.869 1.00 27.00 57 ALA A O 1
ATOM 1005 N N . GLN B 1 58 ? 1.257 0.831 -11.634 1.00 26.98 58 GLN A N 1
ATOM 1006 C CA . GLN B 1 58 ? 1.112 -0.459 -10.956 1.00 23.90 58 GLN A CA 1
ATOM 1007 C C . GLN B 1 58 ? 1.233 -0.320 -9.439 1.00 25.09 58 GLN A C 1
ATOM 1008 O O . GLN B 1 58 ? 0.525 -1.003 -8.681 1.00 27.93 58 GLN A O 1
ATOM 1014 N N . ALA B 1 59 ? 2.120 0.556 -8.978 1.00 25.74 59 ALA A N 1
ATOM 1015 C CA . ALA B 1 59 ? 2.227 0.807 -7.547 1.00 27.61 59 ALA A CA 1
ATOM 1016 C C . ALA B 1 59 ? 0.928 1.391 -7.002 1.00 25.81 59 ALA A C 1
ATOM 1017 O O . ALA B 1 59 ? 0.464 0.992 -5.926 1.00 28.24 59 ALA A O 1
ATOM 1019 N N . GLU B 1 60 ? 0.318 2.323 -7.741 1.00 25.60 60 GLU A N 1
ATOM 1020 C CA . GLU B 1 60 ? -0.952 2.901 -7.309 1.00 31.76 60 GLU A CA 1
ATOM 1021 C C . GLU B 1 60 ? -2.053 1.849 -7.257 1.00 32.24 60 GLU A C 1
ATOM 1022 O O . GLU B 1 60 ? -2.882 1.857 -6.339 1.00 38.84 60 GLU A O 1
ATOM 1028 N N . GLU B 1 61 ? -2.087 0.936 -8.230 1.00 29.74 61 GLU A N 1
ATOM 1029 C CA . GLU B 1 61 ? -3.097 -0.116 -8.167 1.00 33.05 61 GLU A CA 1
ATOM 1030 C C . GLU B 1 61 ? -2.884 -0.999 -6.940 1.00 39.11 61 GLU A C 1
ATOM 1031 O O . GLU B 1 61 ? -3.845 -1.381 -6.257 1.00 40.88 61 GLU A O 1
ATOM 1037 N N . MET B 1 62 ? -1.623 -1.308 -6.630 1.00 36.17 62 MET A N 1
ATOM 1038 C CA . MET B 1 62 ? -1.316 -2.076 -5.425 1.00 35.20 62 MET A CA 1
ATOM 1039 C C . MET B 1 62 ? -1.784 -1.363 -4.167 1.00 33.45 62 MET A C 1
ATOM 1040 O O . MET B 1 62 ? -2.360 -1.981 -3.260 1.00 34.62 62 MET A O 1
ATOM 1045 N N . LEU B 1 63 ? -1.490 -0.068 -4.080 1.00 32.59 63 LEU A N 1
ATOM 1046 C CA . LEU B 1 63 ? -1.914 0.727 -2.938 1.00 33.30 63 LEU A CA 1
ATOM 1047 C C . LEU B 1 63 ? -3.418 0.696 -2.795 1.00 39.53 63 LEU A C 1
ATOM 1048 O O . LEU B 1 63 ? -3.939 0.556 -1.682 1.00 40.21 63 LEU A O 1
ATOM 1053 N N . ARG B 1 64 ? -4.127 0.861 -3.914 1.00 35.71 64 ARG A N 1
ATOM 1054 C CA . ARG B 1 64 ? -5.579 0.758 -3.909 1.00 43.35 64 ARG A CA 1
ATOM 1055 C C . ARG B 1 64 ? -6.033 -0.566 -3.310 1.00 44.15 64 ARG A C 1
ATOM 1056 O O . ARG B 1 64 ? -6.874 -0.596 -2.403 1.00 48.55 64 ARG A O 1
ATOM 1064 N N . ARG B 1 65 ? -5.475 -1.673 -3.801 1.00 41.44 65 ARG A N 1
ATOM 1065 C CA . ARG B 1 65 ? -5.838 -2.985 -3.271 1.00 42.98 65 ARG A CA 1
ATOM 1066 C C . ARG B 1 65 ? -5.618 -3.057 -1.760 1.00 48.52 65 ARG A C 1
ATOM 1067 O O . ARG B 1 65 ? -6.507 -3.484 -1.012 1.00 43.54 65 ARG A O 1
ATOM 1075 N N . LEU B 1 66 ? -4.445 -2.617 -1.286 1.00 41.81 66 LEU A N 1
ATOM 1076 C CA . LEU B 1 66 ? -4.205 -2.643 0.158 1.00 41.62 66 LEU A CA 1
ATOM 1077 C C . LEU B 1 66 ? -5.201 -1.757 0.897 1.00 44.31 66 LEU A C 1
ATOM 1078 O O . LEU B 1 66 ? -5.617 -2.083 2.016 1.00 45.83 66 LEU A O 1
ATOM 1083 N N . GLU B 1 67 ? -5.615 -0.654 0.278 1.00 42.49 67 GLU A N 1
ATOM 1084 C CA . GLU B 1 67 ? -6.555 0.268 0.900 1.00 48.93 67 GLU A CA 1
ATOM 1085 C C . GLU B 1 67 ? -7.960 -0.319 0.979 1.00 52.78 67 GLU A C 1
ATOM 1086 O O . GLU B 1 67 ? -8.792 0.200 1.732 1.00 52.09 67 GLU A O 1
ATOM 1091 N N . HIS B 1 68 ? -8.228 -1.394 0.240 1.00 50.41 68 HIS A N 1
ATOM 1092 C CA . HIS B 1 68 ? -9.490 -2.124 0.323 1.00 53.54 68 HIS A CA 1
ATOM 1093 C C . HIS B 1 68 ? -9.492 -3.063 1.515 1.00 50.58 68 HIS A C 1
ATOM 1094 O O . HIS B 1 68 ? -8.674 -3.976 1.591 1.00 50.46 68 HIS A O 1
#

Foldseek 3Di:
DDPLLVLLVVLLVLLVVLPDVVSVVLNVVSVCVVQLVVCVVVVPVVSNVVVVVVSVVSVVVSVVSVVD/DVLLVLLVVLLVLLVVLPDPVSVVLNVVSVCSVQLVVCVVVVPVVSNVVVVVVSVVSSVVSVVSVD

B-factor: mean 29.8, std 10.29, range [10.78, 61.16]

Secondary structure (DSSP, 8-state):
-HHHHHHHHHHHHHHHH-SHHHHHHHHHHH--HHHHHHHHHT-HHHHHHHHHHHHHHHHHHHHHH-/--HHHHHHHHHHHHHHHH-SHHHHHHHHHHH--HHHHHHHHHT-HHHHHHHHHHHHHHHHHHHHHH--